Protein AF-A0A7G8HFY3-F1 (afdb_monomer_lite)

pLDDT: mean 87.96, std 6.11, range [66.44, 95.69]

Structure (mmCIF, N/CA/C/O backbone):
data_AF-A0A7G8HFY3-F1
#
_entry.id   AF-A0A7G8HFY3-F1
#
loop_
_atom_site.group_PDB
_atom_site.id
_atom_site.type_symbol
_atom_site.label_atom_id
_atom_site.label_alt_id
_atom_site.label_comp_id
_atom_site.label_asym_id
_atom_site.label_entity_id
_atom_site.label_seq_id
_atom_site.pdbx_PDB_ins_code
_atom_site.Cartn_x
_atom_site.Cartn_y
_atom_site.Cartn_z
_atom_site.occupancy
_atom_site.B_iso_or_equiv
_atom_site.auth_seq_id
_atom_site.auth_comp_id
_atom_site.auth_asym_id
_atom_site.auth_atom_id
_atom_site.pdbx_PDB_model_num
ATOM 1 N N . MET A 1 1 ? 4.736 -4.895 5.171 1.00 66.44 1 MET A N 1
ATOM 2 C CA . MET A 1 1 ? 5.624 -3.712 5.085 1.00 66.44 1 MET A CA 1
ATOM 3 C C . MET A 1 1 ? 4.904 -2.528 5.709 1.00 66.44 1 MET A C 1
ATOM 5 O O . MET A 1 1 ? 3.737 -2.332 5.393 1.00 66.44 1 MET A O 1
ATOM 9 N N . THR A 1 2 ? 5.550 -1.783 6.605 1.00 81.50 2 THR A N 1
ATOM 10 C CA . THR A 1 2 ? 5.000 -0.550 7.191 1.00 81.50 2 THR A CA 1
ATOM 11 C C . THR A 1 2 ? 5.827 0.649 6.742 1.00 81.50 2 THR A C 1
ATOM 13 O O . THR A 1 2 ? 7.041 0.543 6.589 1.00 81.50 2 THR A O 1
ATOM 16 N N . VAL A 1 3 ? 5.167 1.777 6.488 1.00 84.62 3 VAL A N 1
ATOM 17 C CA . VAL A 1 3 ? 5.799 3.010 6.005 1.00 84.62 3 VAL A CA 1
ATOM 18 C C . VAL A 1 3 ? 5.309 4.190 6.836 1.00 84.62 3 VAL A C 1
ATOM 20 O O . VAL A 1 3 ? 4.155 4.210 7.268 1.00 84.62 3 VAL A O 1
ATOM 23 N N . ALA A 1 4 ? 6.192 5.160 7.065 1.00 85.69 4 ALA A N 1
ATOM 24 C CA . ALA A 1 4 ? 5.859 6.466 7.616 1.00 85.69 4 ALA A CA 1
ATOM 25 C C . ALA A 1 4 ? 6.549 7.561 6.790 1.00 85.69 4 ALA A C 1
ATOM 27 O O . ALA A 1 4 ? 7.679 7.384 6.337 1.00 85.69 4 ALA A O 1
ATOM 28 N N . SER A 1 5 ? 5.875 8.690 6.595 1.00 81.81 5 SER A N 1
ATOM 29 C CA . SER A 1 5 ? 6.420 9.890 5.956 1.00 81.81 5 SER A CA 1
ATOM 30 C C . SER A 1 5 ? 5.876 11.150 6.629 1.00 81.81 5 SER A C 1
ATOM 32 O O . SER A 1 5 ? 4.931 11.090 7.415 1.00 81.81 5 SER A O 1
ATOM 34 N N . ALA A 1 6 ? 6.481 12.307 6.358 1.00 80.75 6 ALA A N 1
ATOM 35 C CA . ALA A 1 6 ? 6.007 13.565 6.924 1.00 80.75 6 ALA A CA 1
ATOM 36 C C . ALA A 1 6 ? 4.549 13.848 6.505 1.00 80.75 6 ALA A C 1
ATOM 38 O O . ALA A 1 6 ? 4.195 13.731 5.333 1.00 80.75 6 ALA A O 1
ATOM 39 N N . GLY A 1 7 ? 3.705 14.227 7.469 1.00 78.38 7 GLY A N 1
ATOM 40 C CA . GLY A 1 7 ? 2.301 14.578 7.243 1.00 78.38 7 GLY A CA 1
ATOM 41 C C . GLY A 1 7 ? 1.350 13.991 8.286 1.00 78.38 7 GLY A C 1
ATOM 42 O O . GLY A 1 7 ? 1.652 13.001 8.950 1.00 78.38 7 GLY A O 1
ATOM 43 N N . VAL A 1 8 ? 0.164 14.591 8.417 1.00 73.06 8 VAL A N 1
ATOM 44 C CA . VAL A 1 8 ? -0.839 14.223 9.438 1.00 73.06 8 VAL A CA 1
ATOM 45 C C . VAL A 1 8 ? -1.327 12.775 9.274 1.00 73.06 8 VAL A C 1
ATOM 47 O O . VAL A 1 8 ? -1.549 12.072 10.260 1.00 73.06 8 VAL A O 1
ATOM 50 N N . TYR A 1 9 ? -1.440 12.302 8.031 1.00 68.44 9 TYR A N 1
ATOM 51 C CA . TYR A 1 9 ? -1.922 10.952 7.719 1.00 68.44 9 TYR A CA 1
ATOM 52 C C . TYR A 1 9 ? -0.806 9.901 7.642 1.00 68.44 9 TYR A C 1
ATOM 54 O O . TYR A 1 9 ? -1.041 8.739 7.985 1.00 68.44 9 TYR A O 1
ATOM 62 N N . SER A 1 10 ? 0.405 10.317 7.267 1.00 74.62 10 SER A N 1
ATOM 63 C CA . SER A 1 10 ? 1.539 9.422 7.005 1.00 74.62 10 SER A CA 1
ATOM 64 C C . SER A 1 10 ? 2.573 9.376 8.131 1.00 74.62 10 SER A C 1
ATOM 66 O O . SER A 1 10 ? 3.461 8.534 8.096 1.00 74.62 10 SER A O 1
ATOM 68 N N . GLY A 1 11 ? 2.465 10.235 9.151 1.00 81.00 11 GLY A N 1
ATOM 69 C CA . GLY A 1 11 ? 3.469 10.337 10.218 1.00 81.00 11 GLY A CA 1
ATOM 70 C C . GLY A 1 11 ? 3.532 9.135 11.162 1.00 81.00 11 GLY A C 1
ATOM 71 O O . GLY A 1 11 ? 4.536 8.935 11.839 1.00 81.00 11 GLY A O 1
ATOM 72 N N . LYS A 1 12 ? 2.479 8.313 11.213 1.00 86.31 12 LYS A N 1
ATOM 73 C CA . LYS A 1 12 ? 2.471 7.058 11.978 1.00 86.31 12 LYS A CA 1
ATOM 74 C C . LYS A 1 12 ? 2.811 5.894 11.044 1.00 86.31 12 LYS A C 1
ATOM 76 O O . LYS A 1 12 ? 2.221 5.848 9.965 1.00 86.31 12 LYS A O 1
ATOM 81 N N . PRO A 1 13 ? 3.660 4.934 11.457 1.00 87.44 13 PRO A N 1
ATOM 82 C CA . PRO A 1 13 ? 3.894 3.718 10.687 1.00 87.44 13 PRO A CA 1
ATOM 83 C C . PRO A 1 13 ? 2.582 2.988 10.403 1.00 87.44 13 PRO A C 1
ATOM 85 O O . PRO A 1 13 ? 1.839 2.646 11.327 1.00 87.44 13 PRO A O 1
ATOM 88 N N . ARG A 1 14 ? 2.284 2.763 9.123 1.00 87.38 14 ARG A N 1
ATOM 89 C CA . ARG A 1 14 ? 1.068 2.077 8.669 1.00 87.38 14 ARG A CA 1
ATOM 90 C C . ARG A 1 14 ? 1.385 1.108 7.533 1.00 87.38 14 ARG A C 1
ATOM 92 O O . ARG A 1 14 ? 2.346 1.343 6.798 1.00 87.38 14 ARG A O 1
ATOM 99 N N . PRO A 1 15 ? 0.600 0.032 7.369 1.00 91.19 15 PRO A N 1
ATOM 100 C CA . PRO A 1 15 ? 0.642 -0.771 6.156 1.00 91.19 15 PRO A CA 1
ATOM 101 C C . PRO A 1 15 ? 0.345 0.090 4.922 1.00 91.19 15 PRO A C 1
ATOM 103 O O . PRO A 1 15 ? -0.400 1.069 5.002 1.00 91.19 15 PRO A O 1
ATOM 106 N N . ALA A 1 16 ? 0.931 -0.267 3.784 1.00 91.19 16 ALA A N 1
ATOM 107 C CA . ALA A 1 16 ? 0.714 0.412 2.514 1.00 91.19 16 ALA A CA 1
ATOM 108 C C . ALA A 1 16 ? 0.812 -0.581 1.353 1.00 91.19 16 ALA A C 1
ATOM 110 O O . ALA A 1 16 ? 1.517 -1.587 1.456 1.00 91.19 16 ALA A O 1
ATOM 111 N N . VAL A 1 17 ? 0.137 -0.268 0.248 1.00 92.44 17 VAL A N 1
ATOM 112 C CA . VAL A 1 17 ? 0.238 -1.009 -1.014 1.00 92.44 17 VAL A CA 1
ATOM 113 C C . VAL A 1 17 ? 1.076 -0.217 -2.012 1.00 92.44 17 VAL A C 1
ATOM 115 O O . VAL A 1 17 ? 0.893 0.990 -2.162 1.00 92.44 17 VAL A O 1
ATOM 118 N N . VAL A 1 18 ? 2.014 -0.880 -2.686 1.00 93.50 18 VAL A N 1
ATOM 119 C CA . VAL A 1 18 ? 2.787 -0.271 -3.776 1.00 93.50 18 VAL A CA 1
ATOM 120 C C . VAL A 1 18 ? 1.921 -0.263 -5.030 1.00 93.50 18 VAL A C 1
ATOM 122 O O . VAL A 1 18 ? 1.412 -1.303 -5.436 1.00 93.50 18 VAL A O 1
ATOM 125 N N . VAL A 1 19 ? 1.765 0.909 -5.643 1.00 93.88 19 VAL A N 1
ATOM 126 C CA . VAL A 1 19 ? 0.976 1.097 -6.877 1.00 93.88 19 VAL A CA 1
ATOM 127 C C . VAL A 1 19 ? 1.851 1.458 -8.081 1.00 93.88 19 VAL A C 1
ATOM 129 O O . VAL A 1 19 ? 1.358 1.600 -9.197 1.00 93.88 19 VAL A O 1
ATOM 132 N N . GLN A 1 20 ? 3.162 1.607 -7.871 1.00 95.56 20 GLN A N 1
ATOM 133 C CA . GLN A 1 20 ? 4.127 1.858 -8.937 1.00 95.56 20 GLN A CA 1
ATOM 134 C C . GLN A 1 20 ? 4.226 0.661 -9.884 1.00 95.56 20 GLN A C 1
ATOM 136 O O . GLN A 1 20 ? 4.410 -0.474 -9.449 1.00 95.56 20 GLN A O 1
ATOM 141 N N . ALA A 1 21 ? 4.158 0.921 -11.191 1.00 95.69 21 ALA A N 1
ATOM 142 C CA . ALA A 1 21 ? 4.292 -0.131 -12.189 1.00 95.69 21 ALA A CA 1
ATOM 143 C C . ALA A 1 21 ? 5.694 -0.764 -12.157 1.00 95.69 21 ALA A C 1
ATOM 145 O O . ALA A 1 21 ? 6.704 -0.060 -12.087 1.00 95.69 21 ALA A O 1
ATOM 146 N N . ASN A 1 22 ? 5.750 -2.092 -12.308 1.00 94.75 22 ASN A N 1
ATOM 147 C CA . ASN A 1 22 ? 6.977 -2.885 -12.164 1.00 94.75 22 ASN A CA 1
ATOM 148 C C . ASN A 1 22 ? 8.154 -2.398 -13.023 1.00 94.75 22 ASN A C 1
ATOM 150 O O . ASN A 1 22 ? 9.298 -2.449 -12.578 1.00 94.75 22 ASN A O 1
ATOM 154 N N . ARG A 1 23 ? 7.883 -1.880 -14.232 1.00 94.19 23 ARG A N 1
ATOM 155 C CA . ARG A 1 23 ? 8.909 -1.341 -15.145 1.00 94.19 23 ARG A CA 1
ATOM 156 C C . ARG A 1 23 ? 9.736 -0.211 -14.512 1.00 94.19 23 ARG A C 1
ATOM 158 O O . ARG A 1 23 ? 10.888 -0.044 -14.887 1.00 94.19 23 ARG A O 1
ATOM 165 N N . TRP A 1 24 ? 9.170 0.523 -13.555 1.00 92.56 24 TRP A N 1
ATOM 166 C CA . TRP A 1 24 ? 9.814 1.655 -12.880 1.00 92.56 24 TRP A CA 1
ATOM 167 C C . TRP A 1 24 ? 10.377 1.299 -11.502 1.00 92.56 24 TRP A C 1
ATOM 169 O O . TRP A 1 24 ? 10.784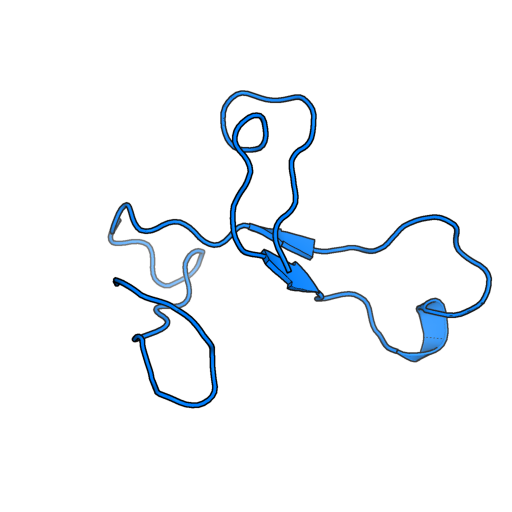 2.186 -10.759 1.00 92.56 24 TRP A O 1
ATOM 179 N N . LEU A 1 25 ? 10.367 0.023 -11.106 1.00 89.62 25 LEU A N 1
ATOM 180 C CA . LEU A 1 25 ? 10.942 -0.384 -9.819 1.00 89.62 25 LEU A CA 1
ATOM 181 C C . LEU A 1 25 ? 12.473 -0.364 -9.838 1.00 89.62 25 LEU A C 1
ATOM 183 O O . LEU A 1 25 ? 13.094 -0.180 -8.797 1.00 89.62 25 LEU A O 1
ATOM 187 N N . GLN A 1 26 ? 13.085 -0.545 -11.009 1.00 92.19 26 GLN A N 1
ATOM 188 C CA . GLN A 1 26 ? 14.531 -0.442 -11.172 1.00 92.19 26 GLN A CA 1
ATOM 189 C C . GLN A 1 26 ? 14.917 0.996 -11.535 1.00 92.19 26 GLN A C 1
ATOM 191 O O . GLN A 1 26 ? 14.270 1.624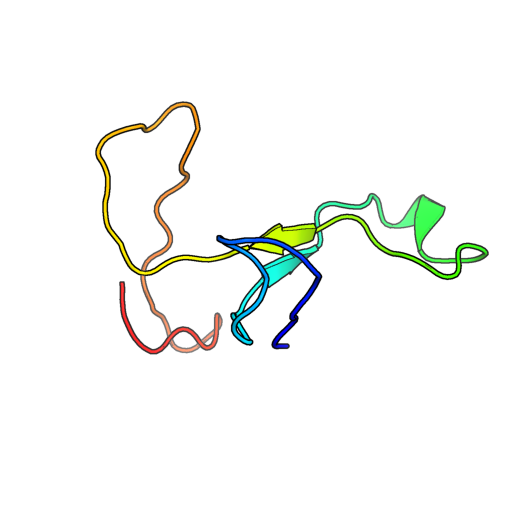 -12.368 1.00 92.19 26 GLN A O 1
ATOM 196 N N . GLY A 1 27 ? 15.986 1.509 -10.923 1.00 88.44 27 GLY A N 1
ATOM 197 C CA . GLY A 1 27 ? 16.562 2.813 -11.274 1.00 88.44 27 GLY A CA 1
ATOM 198 C C . GLY A 1 27 ? 15.960 4.029 -10.561 1.00 88.44 27 GLY A C 1
ATOM 199 O O . GLY A 1 27 ? 16.420 5.141 -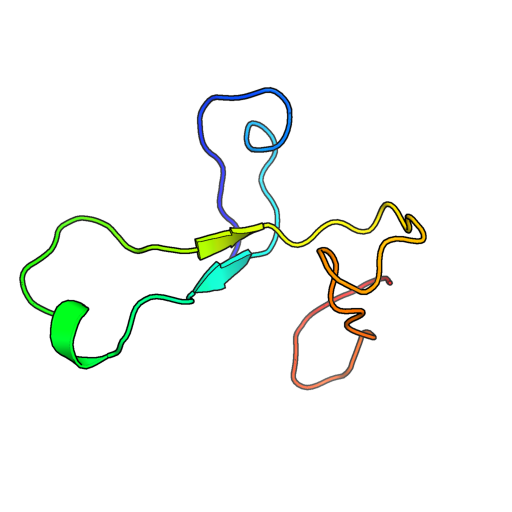10.806 1.00 88.44 27 GLY A O 1
ATOM 200 N N . HIS A 1 28 ? 14.997 3.845 -9.651 1.00 89.75 28 HIS A N 1
ATOM 201 C CA . HIS A 1 28 ? 14.435 4.933 -8.847 1.00 89.75 28 HIS A CA 1
ATOM 202 C C . HIS A 1 28 ? 14.663 4.698 -7.345 1.00 89.75 28 HIS A C 1
ATOM 204 O O . HIS A 1 28 ? 14.385 3.606 -6.852 1.00 89.75 28 HIS A O 1
ATOM 210 N N . PRO A 1 29 ? 15.122 5.712 -6.586 1.00 91.81 29 PRO A N 1
ATOM 211 C CA . PRO A 1 29 ? 15.325 5.599 -5.139 1.00 91.81 29 PRO A CA 1
ATOM 212 C C . PRO A 1 29 ? 14.013 5.681 -4.336 1.00 91.81 29 PRO A C 1
ATOM 214 O O . PRO A 1 29 ? 14.044 5.727 -3.108 1.00 91.81 29 PRO A O 1
ATOM 217 N N . SER A 1 30 ? 12.858 5.745 -5.005 1.00 91.50 30 SER A N 1
ATOM 218 C CA . SER A 1 30 ? 11.542 5.882 -4.388 1.00 91.50 30 SER A CA 1
ATOM 219 C C . SER A 1 30 ? 10.493 5.014 -5.083 1.00 91.50 30 SER A C 1
ATOM 221 O O . SER A 1 30 ? 10.639 4.609 -6.239 1.00 91.50 30 SER A O 1
ATOM 223 N N . VAL A 1 31 ? 9.417 4.732 -4.346 1.00 93.31 31 VAL A N 1
ATOM 224 C CA . VAL A 1 31 ? 8.254 3.987 -4.831 1.00 93.31 31 VAL A CA 1
ATOM 225 C C . VAL A 1 31 ? 6.970 4.753 -4.539 1.00 93.31 31 VAL A C 1
ATOM 227 O O . VAL A 1 31 ? 6.842 5.411 -3.506 1.00 93.31 31 VAL A O 1
ATOM 230 N N . THR A 1 32 ? 5.999 4.637 -5.440 1.00 93.19 32 THR A N 1
ATOM 231 C CA . THR A 1 32 ? 4.647 5.171 -5.245 1.00 93.19 32 THR A CA 1
ATOM 232 C C . THR A 1 32 ? 3.793 4.165 -4.477 1.00 93.19 32 THR A C 1
ATOM 234 O O . THR A 1 32 ? 3.686 3.001 -4.872 1.00 93.19 32 THR A O 1
ATOM 237 N N . LEU A 1 33 ? 3.170 4.612 -3.386 1.00 92.31 33 LEU A N 1
ATOM 238 C CA . LEU A 1 33 ? 2.357 3.778 -2.501 1.00 92.31 33 LEU A CA 1
ATOM 239 C C . LEU A 1 33 ? 1.062 4.472 -2.075 1.00 92.31 33 LEU A C 1
ATOM 241 O O . LEU A 1 33 ? 0.988 5.699 -2.039 1.00 92.31 33 LEU A O 1
ATOM 245 N N . CYS A 1 34 ? 0.077 3.669 -1.682 1.00 91.69 34 CYS A N 1
ATOM 246 C CA . CYS A 1 34 ? -1.160 4.105 -1.043 1.00 91.69 34 CYS A CA 1
ATOM 247 C C . CYS A 1 34 ? -1.202 3.588 0.407 1.00 91.69 34 CYS A C 1
ATOM 249 O O . CYS A 1 34 ? -1.121 2.373 0.618 1.00 91.69 34 CYS A O 1
ATOM 251 N N . PRO A 1 35 ? -1.319 4.470 1.417 1.00 90.31 35 PRO A N 1
ATOM 252 C CA . PRO A 1 35 ? -1.474 4.053 2.807 1.00 90.31 35 PRO A CA 1
ATOM 253 C C . PRO A 1 35 ? -2.784 3.295 3.038 1.00 90.31 35 PRO A C 1
ATOM 255 O O . PRO A 1 35 ? -3.830 3.684 2.521 1.00 90.31 35 PRO A O 1
ATOM 258 N N . ILE A 1 36 ? -2.735 2.268 3.884 1.00 90.69 36 ILE A N 1
ATOM 259 C CA . ILE A 1 36 ? -3.914 1.550 4.370 1.00 90.69 36 ILE A CA 1
ATOM 260 C C . ILE A 1 36 ? -4.322 2.139 5.725 1.00 90.69 36 ILE A C 1
ATOM 262 O O . ILE A 1 36 ? -3.493 2.356 6.619 1.00 90.69 36 ILE A O 1
ATOM 266 N N . ILE A 1 37 ? -5.617 2.409 5.882 1.00 88.75 37 ILE A N 1
ATOM 267 C CA . ILE A 1 37 ? -6.211 2.932 7.113 1.00 88.75 37 ILE A CA 1
ATOM 268 C C . ILE A 1 37 ? -7.353 2.018 7.561 1.00 88.75 37 ILE A C 1
ATOM 270 O O . ILE A 1 37 ? -8.081 1.506 6.728 1.00 88.75 37 ILE A O 1
ATOM 274 N N . SER A 1 38 ? -7.519 1.872 8.877 1.00 89.44 38 SER A N 1
ATOM 275 C CA . SER A 1 38 ? -8.638 1.132 9.511 1.00 89.44 38 SER A CA 1
ATOM 276 C C . SER A 1 38 ? -9.786 2.056 9.926 1.00 89.44 38 SER A C 1
ATOM 278 O O . SER A 1 38 ? -10.726 1.668 10.610 1.00 89.44 38 SER A O 1
ATOM 280 N N . THR A 1 39 ? -9.684 3.344 9.588 1.00 89.19 39 THR A N 1
ATOM 281 C CA . THR A 1 39 ? -10.792 4.278 9.768 1.00 89.19 39 THR A CA 1
ATOM 282 C C . THR A 1 39 ? -11.708 4.123 8.569 1.00 89.19 39 THR A C 1
ATOM 284 O O . THR A 1 39 ? -11.400 4.621 7.485 1.00 89.19 39 THR A O 1
ATOM 287 N N . LEU A 1 40 ? -12.814 3.418 8.779 1.00 88.38 40 LEU A N 1
ATOM 288 C CA . LEU A 1 40 ? -13.827 3.204 7.759 1.00 88.38 40 LEU A CA 1
ATOM 289 C C . LEU A 1 40 ? -14.547 4.523 7.465 1.00 88.38 40 LEU A C 1
ATOM 291 O O . LEU 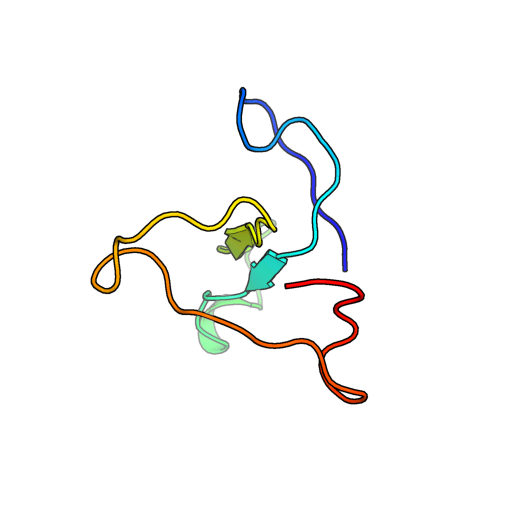A 1 40 ? -15.055 5.186 8.369 1.00 88.38 40 LEU A O 1
ATOM 295 N N . LEU A 1 41 ? -14.556 4.911 6.193 1.00 89.19 41 LEU A N 1
ATOM 296 C CA . LEU A 1 41 ? -15.287 6.071 5.697 1.00 89.19 41 LEU A CA 1
ATOM 297 C C . LEU A 1 41 ? -15.945 5.700 4.373 1.00 89.19 41 LEU A C 1
ATOM 299 O O . LEU A 1 41 ? -15.268 5.193 3.476 1.00 89.19 41 LEU A O 1
ATOM 303 N N . ASP A 1 42 ? -17.236 5.991 4.257 1.00 88.44 42 ASP A N 1
ATOM 304 C CA . ASP A 1 42 ? -18.030 5.688 3.070 1.00 88.44 42 ASP A CA 1
ATOM 305 C C . ASP A 1 42 ? -17.651 6.620 1.908 1.00 88.44 42 ASP A C 1
ATOM 307 O O . ASP A 1 42 ? -18.090 7.766 1.813 1.00 88.44 42 ASP A O 1
ATOM 311 N N . ALA A 1 43 ? -16.711 6.157 1.081 1.00 89.38 43 ALA A N 1
ATOM 312 C CA . ALA A 1 43 ? -16.178 6.885 -0.068 1.00 89.38 43 ALA A CA 1
ATOM 313 C C . ALA A 1 43 ? -15.656 5.905 -1.140 1.00 89.38 43 ALA A C 1
ATOM 315 O O . ALA A 1 43 ? -14.455 5.891 -1.419 1.00 89.38 43 ALA A O 1
ATOM 316 N N . PRO A 1 44 ? -16.522 5.080 -1.751 1.00 84.81 44 PRO A N 1
ATOM 317 C CA . PRO A 1 44 ? -16.117 3.928 -2.567 1.00 84.81 44 PRO A CA 1
ATOM 318 C C . PRO A 1 44 ? -15.296 4.288 -3.815 1.00 84.81 44 PRO A C 1
ATOM 320 O O . PRO A 1 44 ? -14.501 3.482 -4.285 1.00 84.81 44 PRO A O 1
ATOM 323 N N . LEU A 1 45 ? -15.432 5.513 -4.335 1.00 90.50 45 LEU A N 1
ATOM 324 C CA . LEU A 1 45 ? -14.631 5.993 -5.470 1.00 90.50 45 LEU A CA 1
ATOM 325 C C . LEU A 1 45 ? -13.175 6.319 -5.097 1.00 90.50 45 LEU A C 1
ATOM 327 O O . LEU A 1 45 ? -12.319 6.387 -5.973 1.00 90.50 45 LEU A O 1
ATOM 331 N N . LEU A 1 46 ? -12.899 6.557 -3.811 1.00 88.38 46 LEU A N 1
ATOM 332 C CA . LEU A 1 46 ? -11.590 6.988 -3.307 1.00 88.38 46 LEU A CA 1
ATOM 333 C C . LEU A 1 46 ? -10.969 5.985 -2.326 1.00 88.38 46 LEU A C 1
ATOM 335 O O . LEU A 1 46 ? -9.766 6.036 -2.077 1.00 88.38 46 LEU A O 1
ATOM 339 N N . ARG A 1 47 ? -11.779 5.099 -1.739 1.00 90.12 47 ARG A N 1
ATOM 340 C CA . ARG A 1 47 ? -11.372 4.097 -0.754 1.00 90.12 47 ARG A CA 1
ATOM 341 C C . ARG A 1 47 ? -11.869 2.731 -1.182 1.00 90.12 47 ARG A C 1
ATOM 343 O O . ARG A 1 47 ? -13.061 2.449 -1.131 1.00 90.12 47 ARG A O 1
ATOM 350 N N . ILE A 1 48 ? -10.922 1.891 -1.573 1.00 90.88 48 ILE A N 1
ATOM 351 C CA . ILE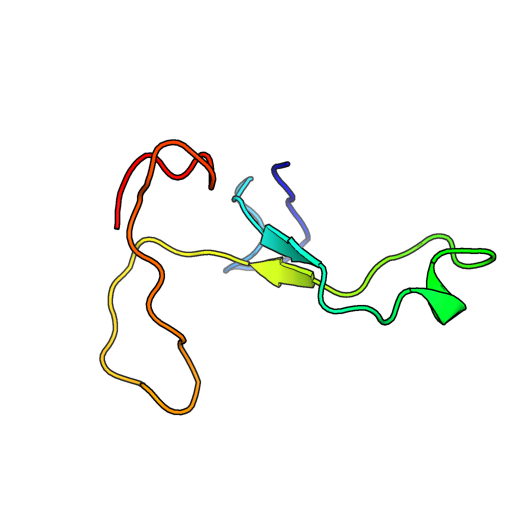 A 1 48 ? -11.182 0.492 -1.887 1.00 90.88 48 ILE A CA 1
ATOM 352 C C . ILE A 1 48 ? -11.204 -0.274 -0.556 1.00 90.88 48 ILE A C 1
ATOM 354 O O . ILE A 1 48 ? -10.207 -0.212 0.170 1.00 90.88 48 ILE A O 1
ATOM 358 N N . PRO A 1 49 ? -12.308 -0.957 -0.202 1.00 90.50 49 PRO A N 1
ATOM 359 C CA . PRO A 1 49 ? -12.352 -1.784 0.997 1.00 90.50 49 PRO A CA 1
ATOM 360 C C . PRO A 1 49 ? -11.415 -2.983 0.834 1.00 90.50 49 PRO A C 1
ATOM 362 O O . PRO A 1 49 ? -11.344 -3.587 -0.238 1.00 90.50 49 PRO A O 1
ATOM 365 N N . VAL A 1 50 ? -10.690 -3.324 1.898 1.00 90.31 50 VAL A N 1
ATOM 366 C CA . VAL A 1 50 ? -9.821 -4.503 1.919 1.00 90.31 50 VAL A CA 1
ATOM 367 C C . VAL A 1 50 ? -10.007 -5.233 3.238 1.00 90.31 50 VAL A C 1
ATOM 369 O O . VAL A 1 50 ? -9.494 -4.794 4.265 1.00 90.31 50 VAL A O 1
ATOM 372 N N . ASP A 1 51 ? -10.701 -6.365 3.193 1.00 91.94 51 ASP A N 1
ATOM 373 C CA . ASP A 1 51 ? -10.917 -7.190 4.377 1.00 91.94 51 ASP A CA 1
ATOM 374 C C . ASP A 1 51 ? -9.641 -7.949 4.775 1.00 91.94 51 ASP A C 1
ATOM 376 O O . ASP A 1 51 ? -8.925 -8.467 3.905 1.00 91.94 51 ASP A O 1
ATOM 380 N N . PRO A 1 52 ? -9.336 -8.058 6.079 1.00 91.88 52 PRO A N 1
ATOM 381 C CA . PRO A 1 52 ? -8.280 -8.927 6.580 1.00 91.88 52 PRO A CA 1
ATOM 382 C C . PRO A 1 52 ? -8.426 -10.376 6.132 1.00 91.88 52 PRO A C 1
ATOM 384 O O . PRO A 1 52 ? -9.511 -10.950 6.188 1.00 91.88 52 PRO A O 1
ATOM 387 N N . ASN A 1 53 ? -7.313 -10.985 5.732 1.00 92.38 53 ASN A N 1
ATOM 388 C CA . ASN A 1 53 ? -7.232 -12.418 5.491 1.00 92.38 53 ASN A CA 1
ATOM 389 C C . ASN A 1 53 ? -5.803 -12.933 5.709 1.00 92.38 53 ASN A C 1
ATOM 391 O O . ASN A 1 53 ? -4.846 -12.159 5.790 1.00 92.38 53 ASN A O 1
ATOM 395 N N . ASP A 1 54 ? -5.656 -14.256 5.731 1.00 91.88 54 ASP A N 1
ATOM 396 C CA . ASP A 1 54 ? -4.381 -14.929 6.008 1.00 91.88 54 ASP A CA 1
ATOM 397 C C . ASP A 1 54 ? -3.270 -14.584 5.000 1.00 91.88 54 ASP A C 1
ATOM 399 O O . ASP A 1 54 ? -2.086 -14.699 5.310 1.00 91.88 54 ASP A O 1
ATOM 403 N N . SER A 1 55 ? -3.630 -14.126 3.797 1.00 92.19 55 SER A N 1
ATOM 404 C CA . SER A 1 55 ? -2.678 -13.820 2.722 1.00 92.19 55 SER A CA 1
ATOM 405 C C . SER A 1 55 ? -2.234 -12.354 2.666 1.00 92.19 55 SER A C 1
ATOM 407 O O . SER A 1 55 ? -1.183 -12.061 2.097 1.00 92.19 55 SER A O 1
ATOM 409 N N . ASN A 1 56 ? -3.004 -11.421 3.241 1.00 88.62 56 ASN A N 1
ATOM 410 C CA . ASN A 1 56 ? -2.743 -9.982 3.119 1.00 88.62 56 ASN A CA 1
ATOM 411 C C . ASN A 1 56 ? -2.103 -9.350 4.363 1.00 88.62 56 ASN A C 1
ATOM 413 O O . ASN A 1 56 ? -1.697 -8.187 4.320 1.00 88.62 56 ASN A O 1
ATOM 417 N N . GLY A 1 57 ? -1.992 -10.109 5.457 1.00 84.38 57 GLY A N 1
ATOM 418 C CA . GLY A 1 57 ? -1.312 -9.681 6.679 1.00 84.38 57 GLY A CA 1
ATOM 419 C C . GLY A 1 57 ? -1.966 -8.489 7.385 1.00 84.38 57 GLY A C 1
ATOM 420 O O . GLY A 1 57 ? -1.315 -7.841 8.208 1.00 84.38 57 GLY A O 1
ATOM 421 N N . GLN A 1 58 ? -3.223 -8.165 7.067 1.00 87.94 58 GLN A N 1
ATOM 422 C CA . GLN A 1 58 ? -3.990 -7.172 7.812 1.00 87.94 58 GLN A CA 1
ATOM 423 C C . GLN A 1 58 ? -4.600 -7.808 9.059 1.00 87.94 58 GLN A C 1
ATOM 425 O O . GLN A 1 58 ? -5.058 -8.943 9.031 1.00 87.94 58 GLN A O 1
ATOM 430 N N . LEU A 1 59 ? -4.599 -7.067 10.167 1.00 86.06 59 LEU A N 1
ATOM 431 C CA . LEU A 1 59 ? -5.094 -7.558 11.460 1.00 86.06 59 LEU A CA 1
ATOM 432 C C . LEU A 1 59 ? -6.516 -7.089 11.775 1.00 86.06 59 LEU A C 1
ATOM 434 O O . LEU A 1 59 ? -7.155 -7.612 12.681 1.00 86.06 59 LEU A O 1
ATOM 438 N N . LYS A 1 60 ? -6.983 -6.053 11.081 1.00 84.31 60 LYS A N 1
ATOM 439 C CA . LYS A 1 60 ? -8.277 -5.418 11.311 1.00 84.31 60 LYS A CA 1
ATOM 440 C C . LYS A 1 60 ? -8.784 -4.760 10.029 1.00 84.31 60 LYS A C 1
ATOM 442 O O . LYS A 1 60 ? -7.936 -4.339 9.236 1.00 84.31 60 LYS A O 1
ATOM 447 N N . PRO A 1 61 ? -10.111 -4.689 9.850 1.00 78.44 61 PRO A N 1
ATOM 448 C CA . PRO A 1 61 ? -10.715 -3.849 8.826 1.00 78.44 61 PRO A CA 1
ATOM 449 C C . PRO A 1 61 ? -10.415 -2.361 9.075 1.00 78.44 61 PRO A C 1
ATOM 451 O O . PRO A 1 61 ? -10.0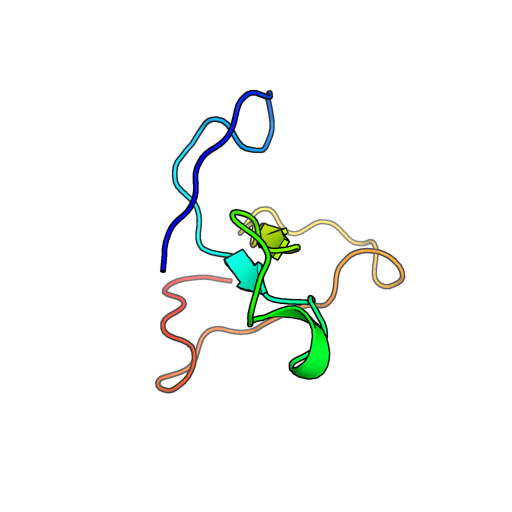75 -1.983 10.227 1.00 78.44 61 PRO A O 1
#

Foldseek 3Di:
DWAADDDPVRNDTFDWDFPDDPVPPPPDPDTDIDGDDQPDDPDVVVDPDDQDDPPPPDPHD

Sequence (61 aa):
MTVASAGVYSGKPRPAVVVQANRWLQGHPSVTLCPIISTLLDAPLLRIPVDPNDSNGQLKP

Radius of gyration: 13.05 Å; chains: 1; bounding box: 35×30×27 Å

Secondary structure (DSSP, 8-state):
-EE--SSTTTSS-EEEEE-S-GGGSSS-S---EEE------S-TTT-------TTT-----